Protein AF-A0A7K3ZXE5-F1 (afdb_monomer_lite)

Secondary structure (DSSP, 8-state):
-PPPEEEEEEETTEEEEEEESSHHHHHHHHHHHHHHHHHHHHHHHH-THHHH--S------TT--HHHHHHHHHHGGGT--GGGGHHHHHH-

Foldseek 3Di:
DQDWDWDWDDDPPQTDIDTHSDPVVVVVLVVLLVVLVVLVVVVCVVPVVLQVFQFQDDDPDPPRDPLSVCLNVVCHVVGGGSNVCNNVSSVD

Sequence (92 aa):
MSEILRDHYQLKETVVTILARKAEEIDAAKRAIKKQRAYLEDFIRRDPFFQITLEPYDLNDVRAPLIVRQMIESSAPFGVGPMAAVAGAIAG

Radius of gyration: 14.97 Å; chains: 1; bounding box: 30×31×39 Å

Structure (mmCIF, N/CA/C/O backbone):
data_AF-A0A7K3ZXE5-F1
#
_entry.id   AF-A0A7K3ZXE5-F1
#
loop_
_atom_site.group_PDB
_atom_site.id
_atom_site.type_symbol
_atom_site.label_atom_id
_atom_site.label_alt_id
_atom_site.label_comp_id
_atom_site.label_asym_id
_atom_site.label_entity_id
_atom_site.label_seq_id
_atom_site.pdbx_PDB_ins_code
_atom_site.Cartn_x
_atom_site.Cartn_y
_atom_site.Cartn_z
_atom_site.occupancy
_atom_site.B_iso_or_equiv
_atom_site.auth_seq_id
_atom_site.auth_comp_id
_atom_site.auth_asym_id
_atom_site.auth_atom_id
_atom_site.pdbx_PDB_model_num
ATOM 1 N N . MET A 1 1 ? -18.749 18.932 21.014 1.00 53.31 1 MET A N 1
ATOM 2 C CA . MET A 1 1 ? -17.916 18.434 19.896 1.00 53.31 1 MET A CA 1
ATOM 3 C C . MET A 1 1 ? -17.624 16.974 20.189 1.00 53.31 1 MET A C 1
ATOM 5 O O . MET A 1 1 ? -17.232 16.698 21.312 1.00 53.31 1 MET A O 1
ATOM 9 N N . SER A 1 2 ? -17.902 16.044 19.271 1.00 69.06 2 SER A N 1
ATOM 10 C CA . SER A 1 2 ? -17.530 14.636 19.472 1.00 69.06 2 SER A CA 1
ATOM 11 C C . SER A 1 2 ? -16.008 14.529 19.556 1.00 69.06 2 SER A C 1
ATOM 13 O O . SER A 1 2 ? -15.328 15.091 18.695 1.00 69.06 2 SER A O 1
ATOM 15 N N . GLU A 1 3 ? -15.495 13.847 20.574 1.00 87.94 3 GLU A N 1
ATOM 16 C CA . GLU A 1 3 ? -14.063 13.601 20.739 1.00 87.94 3 GLU A CA 1
ATOM 17 C C . GLU A 1 3 ? -13.525 12.836 19.519 1.00 87.94 3 GLU A C 1
ATOM 19 O O . GLU A 1 3 ? -14.122 11.852 19.080 1.00 87.94 3 GLU A O 1
ATOM 24 N N . ILE A 1 4 ? -12.447 13.341 18.913 1.00 94.75 4 ILE A N 1
ATOM 25 C CA . ILE A 1 4 ? -11.760 12.654 17.817 1.00 94.75 4 ILE A CA 1
ATOM 26 C C . ILE A 1 4 ? -10.721 11.738 18.449 1.00 94.75 4 ILE A C 1
ATOM 28 O O . ILE A 1 4 ? -9.813 12.201 19.137 1.00 94.75 4 ILE A O 1
ATOM 32 N N . LEU A 1 5 ? -10.847 10.445 18.182 1.00 96.62 5 LEU A N 1
ATOM 33 C CA . LEU A 1 5 ? -9.861 9.446 18.552 1.00 96.62 5 LEU A CA 1
ATOM 34 C C . LEU A 1 5 ? -8.672 9.544 17.598 1.00 96.62 5 LEU A C 1
ATOM 36 O O . LEU A 1 5 ? -8.849 9.664 16.383 1.00 96.62 5 LEU A O 1
ATOM 40 N N . ARG A 1 6 ? -7.463 9.462 18.152 1.00 97.38 6 ARG A N 1
ATOM 41 C CA . ARG A 1 6 ? -6.203 9.446 17.407 1.00 97.38 6 ARG A CA 1
ATOM 42 C C . ARG A 1 6 ? -5.424 8.190 17.755 1.00 97.38 6 ARG A C 1
ATOM 44 O O . ARG A 1 6 ? -5.157 7.944 18.925 1.00 97.38 6 ARG A O 1
ATOM 51 N N . ASP A 1 7 ? -4.993 7.460 16.737 1.00 97.94 7 ASP A N 1
ATOM 52 C CA . ASP A 1 7 ? -4.163 6.269 16.891 1.00 97.94 7 ASP A CA 1
ATOM 53 C C . ASP A 1 7 ? -2.941 6.349 15.969 1.00 97.94 7 ASP A C 1
ATOM 55 O O . ASP A 1 7 ? -3.058 6.688 14.791 1.00 97.94 7 ASP A O 1
ATOM 59 N N . HIS A 1 8 ? -1.759 6.076 16.520 1.00 98.00 8 HIS A N 1
ATOM 60 C CA . HIS A 1 8 ? -0.536 5.915 15.742 1.00 98.00 8 HIS A CA 1
ATOM 61 C C . HIS A 1 8 ? -0.310 4.423 15.501 1.00 98.00 8 HIS A C 1
ATOM 63 O O . HIS A 1 8 ? -0.039 3.673 16.441 1.00 98.00 8 HIS A O 1
ATOM 69 N N . TYR A 1 9 ? -0.390 4.003 14.241 1.00 98.06 9 TYR A N 1
ATOM 70 C CA . TYR A 1 9 ? -0.299 2.602 13.852 1.00 98.06 9 TYR A CA 1
ATOM 71 C C . TYR A 1 9 ? 0.896 2.366 12.933 1.00 98.06 9 TYR A C 1
ATOM 73 O O . TYR A 1 9 ? 1.103 3.087 11.957 1.00 98.06 9 TYR A O 1
ATOM 81 N N . GLN A 1 10 ? 1.660 1.317 13.232 1.00 98.31 10 GLN A N 1
ATOM 82 C CA . GLN A 1 10 ? 2.791 0.883 12.425 1.00 98.31 10 GLN A CA 1
ATOM 83 C C . GLN A 1 10 ? 2.667 -0.601 12.076 1.00 98.31 10 GLN A C 1
ATOM 85 O O . GLN A 1 10 ? 2.439 -1.448 12.941 1.00 98.31 10 GLN A O 1
ATOM 90 N N . LEU A 1 11 ? 2.883 -0.911 10.800 1.00 98.00 11 LEU A N 1
ATOM 91 C CA . LEU A 1 11 ? 3.016 -2.261 10.272 1.00 98.00 11 LEU A CA 1
ATOM 92 C C . LEU A 1 11 ? 4.211 -2.307 9.314 1.00 98.00 11 LEU A C 1
ATOM 94 O O . LEU A 1 11 ? 4.110 -1.868 8.168 1.00 98.00 11 LEU A O 1
ATOM 98 N N . LYS A 1 12 ? 5.337 -2.862 9.782 1.00 96.50 12 LYS A N 1
ATOM 99 C CA . LYS A 1 12 ? 6.632 -2.814 9.078 1.00 96.50 12 LYS A CA 1
ATOM 100 C C . LYS A 1 12 ? 6.989 -1.355 8.716 1.00 96.50 12 LYS A C 1
ATOM 102 O O . LYS A 1 12 ? 7.073 -0.526 9.622 1.00 96.50 12 LYS A O 1
ATOM 107 N N . GLU A 1 13 ? 7.163 -1.037 7.431 1.00 96.50 13 GLU A N 1
ATOM 108 C CA . GLU A 1 13 ? 7.470 0.307 6.913 1.00 96.50 13 GLU A CA 1
ATOM 109 C C . GLU A 1 13 ? 6.221 1.188 6.725 1.00 96.50 13 GLU A C 1
ATOM 111 O O . GLU A 1 13 ? 6.340 2.376 6.441 1.00 96.50 13 GLU A O 1
ATOM 116 N N . THR A 1 14 ? 5.012 0.637 6.874 1.00 97.31 14 THR A N 1
ATOM 117 C CA . THR A 1 14 ? 3.777 1.427 6.809 1.00 97.31 14 THR A CA 1
ATOM 118 C C . THR A 1 14 ? 3.521 2.067 8.168 1.00 97.31 14 THR A C 1
ATOM 120 O O . THR A 1 14 ? 3.170 1.371 9.120 1.00 97.31 14 THR A O 1
ATOM 123 N N . VAL A 1 15 ? 3.680 3.387 8.253 1.00 98.00 15 VAL A N 1
ATOM 124 C CA . VAL A 1 15 ? 3.443 4.183 9.466 1.00 98.00 15 VAL A CA 1
ATOM 125 C C . VAL A 1 15 ? 2.344 5.198 9.175 1.00 98.00 15 VAL A C 1
ATOM 127 O O . VAL A 1 15 ? 2.468 5.988 8.243 1.00 98.00 15 VAL A O 1
ATOM 130 N N . VAL A 1 16 ? 1.260 5.173 9.952 1.00 97.69 16 VAL A N 1
ATOM 131 C CA . VAL A 1 16 ? 0.102 6.055 9.754 1.00 97.69 16 VAL A CA 1
ATOM 132 C C . VAL A 1 16 ? -0.402 6.639 11.072 1.00 97.69 16 VAL A C 1
ATOM 134 O O . VAL A 1 16 ? -0.278 6.036 12.137 1.00 97.69 16 VAL A O 1
ATOM 137 N N . THR A 1 17 ? -1.032 7.810 10.986 1.00 98.06 17 THR A N 1
ATOM 138 C CA . THR A 1 17 ? -1.881 8.352 12.054 1.00 98.06 17 THR A CA 1
ATOM 139 C C . THR A 1 17 ? -3.331 8.277 11.598 1.00 98.06 17 THR A C 1
ATOM 141 O O . THR A 1 17 ? -3.688 8.880 10.590 1.00 98.06 17 THR A O 1
ATOM 144 N N . ILE A 1 18 ? -4.162 7.550 12.340 1.00 98.00 18 ILE A N 1
ATOM 145 C CA . ILE A 1 18 ? -5.586 7.372 12.053 1.00 98.00 18 ILE A CA 1
ATOM 146 C C . ILE A 1 18 ? -6.378 8.299 12.977 1.00 98.00 18 ILE A C 1
ATOM 148 O O . ILE A 1 18 ? -6.175 8.289 14.192 1.00 98.00 18 ILE A O 1
ATOM 152 N N . LEU A 1 19 ? -7.275 9.098 12.396 1.00 97.50 19 LEU A N 1
ATOM 153 C CA . LEU A 1 19 ? -8.218 9.955 13.115 1.00 97.50 19 LEU A CA 1
ATOM 154 C C . LEU A 1 19 ? -9.639 9.469 12.836 1.00 97.50 19 LEU A C 1
ATOM 156 O O . LEU A 1 19 ? -10.018 9.325 11.676 1.00 97.50 19 LEU A O 1
ATOM 160 N N . ALA A 1 20 ? -10.423 9.227 13.881 1.00 96.62 20 ALA A N 1
ATOM 161 C CA . ALA A 1 20 ? -11.771 8.679 13.746 1.00 96.62 20 ALA A CA 1
ATOM 162 C C . ALA A 1 20 ? -12.696 9.155 14.870 1.00 96.62 20 ALA A C 1
ATOM 164 O O . ALA A 1 20 ? -12.236 9.680 15.882 1.00 96.62 20 ALA A O 1
ATOM 165 N N . ARG A 1 21 ? -14.010 8.958 14.719 1.00 96.56 21 ARG A N 1
ATOM 166 C CA . ARG A 1 21 ? -14.979 9.262 15.791 1.00 96.56 21 ARG A CA 1
ATOM 167 C C . ARG A 1 21 ? -15.322 8.031 16.622 1.00 96.56 21 ARG A C 1
ATOM 169 O O . ARG A 1 21 ? -15.808 8.175 17.740 1.00 96.56 21 ARG A O 1
ATOM 176 N N . LYS A 1 22 ? -15.095 6.830 16.082 1.00 96.44 22 LYS A N 1
ATOM 177 C CA . LYS A 1 22 ? -15.382 5.555 16.750 1.00 96.44 22 LYS A CA 1
ATOM 178 C C . LYS A 1 22 ? -14.167 4.636 16.705 1.00 96.44 22 LYS A C 1
ATOM 180 O O . LYS A 1 22 ? -13.463 4.579 15.703 1.00 96.44 22 LYS A O 1
ATOM 185 N N . ALA A 1 23 ? -13.955 3.860 17.767 1.00 96.44 23 ALA A N 1
ATOM 186 C CA . ALA A 1 23 ? -12.853 2.896 17.825 1.00 96.44 23 ALA A CA 1
ATOM 187 C C . ALA A 1 23 ? -12.959 1.821 16.722 1.00 96.44 23 ALA A C 1
ATOM 189 O O . ALA A 1 23 ? -11.958 1.445 16.120 1.00 96.44 23 ALA A O 1
ATOM 190 N N . GLU A 1 24 ? -14.182 1.408 16.377 1.00 97.62 24 GLU A N 1
ATOM 191 C CA . GLU A 1 24 ? -14.450 0.433 15.310 1.00 97.62 24 GLU A CA 1
ATOM 192 C C . GLU A 1 24 ? -13.935 0.888 13.931 1.00 97.62 24 GLU A C 1
ATOM 194 O O . GLU A 1 24 ? -13.514 0.057 13.124 1.00 97.62 24 GLU A O 1
ATOM 199 N N . GLU A 1 25 ? -13.930 2.201 13.667 1.00 97.56 25 GLU A N 1
ATOM 200 C CA . GLU A 1 25 ? -13.400 2.800 12.433 1.00 97.56 25 GLU A CA 1
ATOM 201 C C . GLU A 1 25 ? -11.867 2.698 12.392 1.00 97.56 25 GLU A C 1
ATOM 203 O O . GLU A 1 25 ? -11.300 2.369 11.349 1.00 97.56 25 GLU A O 1
ATOM 208 N N . ILE A 1 26 ? -11.192 2.893 13.534 1.00 97.94 26 ILE A N 1
ATOM 209 C CA . ILE A 1 26 ? -9.738 2.692 13.658 1.00 97.94 26 ILE A CA 1
ATOM 210 C C . ILE A 1 26 ? -9.390 1.228 13.389 1.00 97.94 26 ILE A C 1
ATOM 212 O O . ILE A 1 26 ? -8.476 0.935 12.616 1.00 97.94 26 ILE A O 1
ATOM 216 N N . ASP A 1 27 ? -10.134 0.294 13.978 1.00 98.19 27 ASP A N 1
ATOM 217 C CA . ASP A 1 27 ? -9.887 -1.131 13.773 1.00 98.19 27 ASP A CA 1
ATOM 218 C C . ASP A 1 27 ? -10.157 -1.559 12.325 1.00 98.19 27 ASP A C 1
ATOM 220 O O . ASP A 1 27 ? -9.427 -2.384 11.766 1.00 98.19 27 ASP A O 1
ATOM 224 N N . ALA A 1 28 ? -11.186 -0.987 11.692 1.00 98.31 28 ALA A N 1
ATOM 225 C CA . ALA A 1 28 ? -11.457 -1.197 10.276 1.00 98.31 28 ALA A CA 1
ATOM 226 C C . ALA A 1 28 ? -10.300 -0.690 9.402 1.00 98.31 28 ALA A C 1
ATOM 228 O O . ALA A 1 28 ? -9.845 -1.432 8.529 1.00 98.31 28 ALA A O 1
ATOM 229 N N . ALA A 1 29 ? -9.767 0.503 9.685 1.00 98.19 29 ALA A N 1
ATOM 230 C CA . ALA A 1 29 ? -8.615 1.061 8.984 1.00 98.19 29 ALA A CA 1
ATOM 231 C C . ALA A 1 29 ? -7.363 0.181 9.145 1.00 98.19 29 ALA A C 1
ATOM 233 O O . ALA A 1 29 ? -6.741 -0.192 8.151 1.00 98.19 29 ALA A O 1
ATOM 234 N N . LYS A 1 30 ? -7.033 -0.260 10.369 1.00 98.44 30 LYS A N 1
ATOM 235 C CA . LYS A 1 30 ? -5.897 -1.171 10.628 1.00 98.44 30 LYS A CA 1
ATOM 236 C C . LYS A 1 30 ? -6.017 -2.479 9.837 1.00 98.44 30 LYS A C 1
ATOM 238 O O . LYS A 1 30 ? -5.042 -2.940 9.236 1.00 98.44 30 LYS A O 1
ATOM 243 N N . ARG A 1 31 ? -7.217 -3.075 9.794 1.00 98.50 31 ARG A N 1
ATOM 244 C CA . ARG A 1 31 ? -7.487 -4.288 8.997 1.00 98.50 31 ARG A CA 1
ATOM 245 C C . ARG A 1 31 ? -7.348 -4.033 7.497 1.00 98.50 31 ARG A C 1
ATOM 247 O O . ARG A 1 31 ? -6.761 -4.866 6.806 1.00 98.50 31 ARG A O 1
ATOM 254 N N . ALA A 1 32 ? -7.864 -2.908 7.002 1.00 98.19 32 ALA A N 1
ATOM 255 C CA . ALA A 1 32 ? -7.758 -2.527 5.598 1.00 98.19 32 ALA A CA 1
ATOM 256 C C . ALA A 1 32 ? -6.293 -2.330 5.186 1.00 98.19 32 ALA A C 1
ATOM 258 O O . ALA A 1 32 ? -5.855 -2.971 4.234 1.00 98.19 32 ALA A O 1
ATOM 259 N N . ILE A 1 33 ? -5.509 -1.570 5.959 1.00 98.38 33 ILE A N 1
ATOM 260 C CA . ILE A 1 33 ? -4.073 -1.349 5.722 1.00 98.38 33 ILE A CA 1
ATOM 261 C C . ILE A 1 33 ? -3.325 -2.681 5.638 1.00 98.38 33 ILE A C 1
ATOM 263 O O . ILE A 1 33 ? -2.603 -2.932 4.673 1.00 98.38 33 ILE A O 1
ATOM 267 N N . LYS A 1 34 ? -3.535 -3.577 6.613 1.00 98.44 34 LYS A N 1
ATOM 268 C CA . LYS A 1 34 ? -2.905 -4.904 6.615 1.00 98.44 34 LYS A CA 1
ATOM 269 C C . LYS A 1 34 ? -3.259 -5.707 5.358 1.00 98.44 34 LYS A C 1
ATOM 271 O O . LYS A 1 34 ? -2.385 -6.344 4.775 1.00 98.44 34 LYS A O 1
ATOM 276 N N . LYS A 1 35 ? -4.528 -5.677 4.943 1.00 98.38 35 LYS A N 1
ATOM 277 C CA . LYS A 1 35 ? -5.028 -6.397 3.765 1.00 98.38 35 LYS A CA 1
ATOM 278 C C . LYS A 1 35 ? -4.450 -5.836 2.463 1.00 98.38 35 LYS A C 1
ATOM 280 O O . LYS A 1 35 ? -3.953 -6.609 1.651 1.00 98.38 35 LYS A O 1
ATOM 285 N N . GLN A 1 36 ? -4.474 -4.516 2.283 1.00 98.06 36 GLN A N 1
ATOM 286 C CA . GLN A 1 36 ? -3.933 -3.869 1.086 1.00 98.06 36 GLN A CA 1
ATOM 287 C C . GLN A 1 36 ? -2.425 -4.080 0.966 1.00 98.06 36 GLN A C 1
ATOM 289 O O . GLN A 1 36 ? -1.931 -4.425 -0.106 1.00 98.06 36 GLN A O 1
ATOM 294 N N . ARG A 1 37 ? -1.701 -3.979 2.086 1.00 97.88 37 ARG A N 1
ATOM 295 C CA . ARG A 1 37 ? -0.274 -4.291 2.122 1.00 97.88 37 ARG A CA 1
ATOM 296 C C . ARG A 1 37 ? 0.008 -5.735 1.704 1.00 97.88 37 ARG A C 1
ATOM 298 O O . ARG A 1 37 ? 0.914 -5.952 0.911 1.00 97.88 37 ARG A O 1
ATOM 305 N N . ALA A 1 38 ? -0.760 -6.708 2.199 1.00 98.25 38 ALA A N 1
ATOM 306 C CA . ALA A 1 38 ? -0.592 -8.107 1.801 1.00 98.25 38 ALA A CA 1
ATOM 307 C C . ALA A 1 38 ? -0.811 -8.301 0.291 1.00 98.25 38 ALA A C 1
ATOM 309 O O . ALA A 1 38 ? -0.001 -8.947 -0.363 1.00 98.25 38 ALA A O 1
ATOM 310 N N . TYR A 1 39 ? -1.842 -7.674 -0.285 1.00 98.12 39 TYR A N 1
ATOM 311 C CA . TYR A 1 39 ? -2.079 -7.717 -1.731 1.00 98.12 39 TYR A CA 1
ATOM 312 C C . TYR A 1 39 ? -0.933 -7.126 -2.549 1.00 98.12 39 TYR A C 1
ATOM 314 O O . TYR A 1 39 ? -0.563 -7.696 -3.576 1.00 98.12 39 TYR A O 1
ATOM 322 N N . LEU A 1 40 ? -0.367 -6.011 -2.091 1.00 97.94 40 LEU A N 1
ATOM 323 C CA . LEU A 1 40 ? 0.782 -5.388 -2.733 1.00 97.94 40 LEU A CA 1
ATOM 324 C C . LEU A 1 40 ? 2.039 -6.265 -2.618 1.00 97.94 40 LEU A C 1
ATOM 326 O O . LEU A 1 40 ? 2.687 -6.521 -3.628 1.00 97.94 40 LEU A O 1
ATOM 330 N N . GLU A 1 41 ? 2.352 -6.781 -1.424 1.00 98.06 41 GLU A N 1
ATOM 331 C CA . GLU A 1 41 ? 3.487 -7.695 -1.206 1.00 98.06 41 GLU A CA 1
ATOM 332 C C . GLU A 1 41 ? 3.358 -8.968 -2.065 1.00 98.06 41 GLU A C 1
ATOM 334 O O . GLU A 1 41 ? 4.336 -9.422 -2.659 1.00 98.06 41 GLU A O 1
ATOM 339 N N . ASP A 1 42 ? 2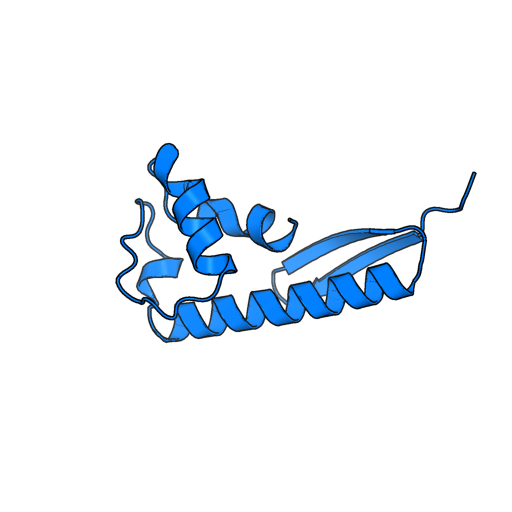.152 -9.528 -2.183 1.00 97.88 42 ASP A N 1
ATOM 340 C CA . ASP A 1 42 ? 1.881 -10.709 -3.006 1.00 97.88 42 ASP A CA 1
ATOM 341 C C . ASP A 1 42 ? 1.959 -10.420 -4.510 1.00 97.88 42 ASP A C 1
ATOM 343 O O . ASP A 1 42 ? 2.313 -11.306 -5.291 1.00 97.88 42 ASP A O 1
ATOM 347 N N . PHE A 1 43 ? 1.617 -9.205 -4.945 1.00 97.81 43 PHE A N 1
ATOM 348 C CA . PHE A 1 43 ? 1.824 -8.780 -6.328 1.00 97.81 43 PHE A CA 1
ATOM 349 C C . PHE A 1 43 ? 3.313 -8.605 -6.632 1.00 97.81 43 PHE A C 1
ATOM 351 O O . PHE A 1 43 ? 3.808 -9.237 -7.558 1.00 97.81 43 PHE A O 1
ATOM 358 N N . ILE A 1 44 ? 4.041 -7.861 -5.794 1.00 97.31 44 ILE A N 1
ATOM 359 C CA . ILE A 1 44 ? 5.489 -7.637 -5.934 1.00 97.31 44 ILE A CA 1
ATOM 360 C C . ILE A 1 44 ? 6.263 -8.960 -5.925 1.00 97.31 44 ILE A C 1
ATOM 362 O O . ILE A 1 44 ? 7.228 -9.122 -6.661 1.00 97.31 44 ILE A O 1
ATOM 366 N N . ARG A 1 45 ? 5.838 -9.955 -5.136 1.00 97.25 45 ARG A N 1
ATOM 367 C CA . ARG A 1 45 ? 6.485 -11.277 -5.149 1.00 97.25 45 ARG A CA 1
ATOM 368 C C . ARG A 1 45 ? 6.368 -11.979 -6.507 1.00 97.25 45 ARG A C 1
ATOM 370 O O . ARG A 1 45 ? 7.257 -12.744 -6.867 1.00 97.25 45 ARG A O 1
ATOM 377 N N . ARG A 1 46 ? 5.264 -11.763 -7.226 1.00 95.50 46 ARG A N 1
ATOM 378 C CA . ARG A 1 46 ? 5.016 -12.344 -8.556 1.00 95.50 46 ARG A CA 1
ATOM 379 C C . ARG A 1 46 ? 5.670 -11.526 -9.662 1.00 95.50 46 ARG A C 1
ATOM 381 O O . ARG A 1 46 ? 6.129 -12.115 -10.632 1.00 95.50 46 ARG A O 1
ATOM 388 N N . ASP A 1 47 ? 5.724 -10.209 -9.492 1.00 96.38 47 ASP A N 1
ATOM 389 C CA . ASP A 1 47 ? 6.441 -9.297 -10.375 1.00 96.38 47 ASP A CA 1
ATOM 390 C C . ASP A 1 47 ? 7.296 -8.288 -9.580 1.00 96.38 47 ASP A C 1
ATOM 392 O O . ASP A 1 47 ? 6.828 -7.198 -9.228 1.00 96.38 47 ASP A O 1
ATOM 396 N N . PRO A 1 48 ? 8.567 -8.631 -9.305 1.00 97.00 48 PRO A N 1
ATOM 397 C CA . PRO A 1 48 ? 9.477 -7.752 -8.576 1.00 97.00 48 PRO A CA 1
ATOM 398 C C . PRO A 1 48 ? 9.825 -6.455 -9.316 1.00 97.00 48 PRO A C 1
ATOM 400 O O . PRO A 1 48 ? 10.220 -5.482 -8.671 1.00 97.00 48 PRO A O 1
ATOM 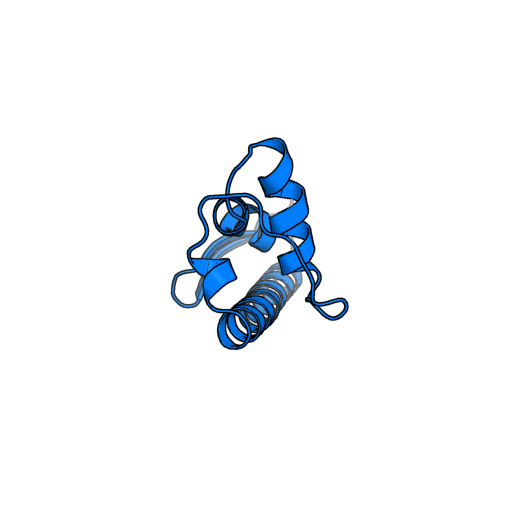403 N N . PHE A 1 49 ? 9.675 -6.408 -10.648 1.00 97.06 49 PHE A N 1
ATOM 404 C CA . PHE A 1 49 ? 9.988 -5.210 -11.432 1.00 97.06 49 PHE A CA 1
ATOM 405 C C . PHE A 1 49 ? 9.074 -4.038 -11.052 1.00 97.06 49 PHE A C 1
ATOM 407 O O . PHE A 1 49 ? 9.528 -2.894 -10.989 1.00 97.06 49 PHE A O 1
ATOM 414 N N . PHE A 1 50 ? 7.823 -4.330 -10.679 1.00 97.81 50 PHE A N 1
ATOM 415 C CA . PHE A 1 50 ? 6.854 -3.343 -10.197 1.00 97.81 50 PHE A CA 1
ATOM 416 C C . PHE A 1 50 ? 7.391 -2.466 -9.054 1.00 97.81 50 PHE A C 1
ATOM 418 O O . PHE A 1 50 ? 7.079 -1.279 -8.981 1.00 97.81 50 PHE A O 1
ATOM 425 N N . GLN A 1 51 ? 8.202 -3.035 -8.155 1.00 97.75 51 GLN A N 1
ATOM 426 C CA . GLN A 1 51 ? 8.730 -2.316 -6.995 1.00 97.75 51 GLN A CA 1
ATOM 427 C C . GLN A 1 51 ? 9.862 -1.343 -7.359 1.00 97.75 51 GLN A C 1
ATOM 429 O O . GLN A 1 51 ? 10.074 -0.362 -6.649 1.00 97.75 51 GLN A O 1
ATOM 434 N N . ILE A 1 52 ? 10.616 -1.629 -8.419 1.00 97.88 52 ILE A N 1
ATOM 435 C CA . ILE A 1 52 ? 11.867 -0.921 -8.722 1.00 97.88 52 ILE A CA 1
ATOM 436 C C . ILE A 1 52 ? 11.771 -0.005 -9.940 1.00 97.88 52 ILE A C 1
ATOM 438 O O . ILE A 1 52 ? 12.651 0.833 -10.123 1.00 97.88 52 ILE A O 1
ATOM 442 N N . THR A 1 53 ? 10.737 -0.155 -10.773 1.00 97.88 53 THR A N 1
ATOM 443 C CA . THR A 1 53 ? 10.557 0.719 -11.933 1.00 97.88 53 THR A CA 1
ATOM 444 C C . THR A 1 53 ? 10.373 2.171 -11.497 1.00 97.88 53 THR A C 1
ATOM 446 O O . THR A 1 53 ? 9.611 2.480 -10.578 1.00 97.88 53 THR A O 1
ATOM 449 N N . LEU A 1 54 ? 11.085 3.067 -12.176 1.00 98.25 54 LEU A N 1
ATOM 450 C CA . LEU A 1 54 ? 10.960 4.514 -12.014 1.00 98.25 54 LEU A CA 1
ATOM 451 C C . LEU A 1 54 ? 10.092 5.138 -13.111 1.00 98.25 54 LEU A C 1
ATOM 453 O O . LEU A 1 54 ? 9.785 6.323 -13.037 1.00 98.25 54 LEU A O 1
ATOM 457 N N . GLU A 1 55 ? 9.662 4.331 -14.078 1.00 97.94 55 GLU A N 1
ATOM 458 C CA . GLU A 1 55 ? 8.837 4.712 -15.223 1.00 97.94 55 GLU A CA 1
ATOM 459 C C . GLU A 1 55 ? 7.427 4.115 -15.087 1.00 97.94 55 GLU A C 1
ATOM 461 O O . GLU A 1 55 ? 7.251 3.141 -14.336 1.00 97.94 55 GLU A O 1
ATOM 466 N N . PRO A 1 56 ? 6.418 4.666 -15.795 1.00 98.00 56 PRO A N 1
ATOM 467 C CA . PRO A 1 56 ? 5.076 4.097 -15.827 1.00 98.00 56 PRO A CA 1
ATOM 468 C C . PRO A 1 56 ? 5.110 2.596 -16.114 1.00 98.00 56 PRO A C 1
ATOM 470 O O . PRO A 1 56 ? 5.899 2.115 -16.924 1.00 98.00 56 PRO A O 1
ATOM 473 N N . TYR A 1 57 ? 4.267 1.851 -15.408 1.00 97.75 57 TYR A N 1
ATOM 474 C CA . TYR A 1 57 ? 4.285 0.396 -15.446 1.00 97.75 57 TYR A CA 1
ATOM 475 C C . TYR A 1 57 ? 3.112 -0.132 -16.272 1.00 97.75 57 TYR A C 1
ATOM 477 O O . TYR A 1 57 ? 1.951 0.131 -15.950 1.00 97.75 57 TYR A O 1
ATOM 485 N N . ASP A 1 58 ? 3.418 -0.927 -17.295 1.00 94.50 58 ASP A N 1
ATOM 486 C CA . ASP A 1 58 ? 2.416 -1.567 -18.143 1.00 94.50 58 ASP A CA 1
ATOM 487 C C . ASP A 1 58 ? 1.872 -2.841 -17.492 1.00 94.50 58 ASP A C 1
ATOM 489 O O . ASP A 1 58 ? 2.544 -3.871 -17.381 1.00 94.50 58 ASP A O 1
ATOM 493 N N . LEU A 1 59 ? 0.610 -2.781 -17.064 1.00 93.75 59 LEU A N 1
ATOM 494 C CA . LEU A 1 59 ? -0.039 -3.897 -16.395 1.00 93.75 59 LEU A CA 1
ATOM 495 C C . LEU A 1 59 ? -0.541 -4.955 -17.378 1.00 93.75 59 LEU A C 1
ATOM 497 O O . LEU A 1 59 ? -1.593 -4.798 -17.993 1.00 93.75 59 LEU A O 1
ATOM 501 N N . ASN A 1 60 ? 0.140 -6.097 -17.409 1.00 87.69 60 ASN A N 1
ATOM 502 C CA . ASN A 1 60 ? -0.308 -7.267 -18.172 1.00 87.69 60 ASN A CA 1
ATOM 503 C C . ASN A 1 60 ? -1.191 -8.236 -17.352 1.00 87.69 60 ASN A C 1
ATOM 505 O O . ASN A 1 60 ? -1.886 -9.079 -17.923 1.00 87.69 60 ASN A O 1
ATOM 509 N N . ASP A 1 61 ? -1.196 -8.141 -16.014 1.00 88.25 61 ASP A N 1
ATOM 510 C CA . ASP A 1 61 ? -1.985 -9.028 -15.141 1.00 88.25 61 ASP A CA 1
ATOM 511 C C . ASP A 1 61 ? -3.405 -8.488 -14.895 1.00 88.25 61 ASP A C 1
ATOM 513 O O . ASP A 1 61 ? -3.651 -7.669 -14.006 1.00 88.25 61 ASP A O 1
ATOM 517 N N . VAL A 1 62 ? -4.383 -9.041 -15.619 1.00 83.94 62 VAL A N 1
ATOM 518 C CA . VAL A 1 62 ? -5.818 -8.738 -15.449 1.00 83.94 62 VAL A CA 1
ATOM 519 C C . VAL A 1 62 ? -6.385 -9.108 -14.074 1.00 83.94 62 VAL A C 1
ATOM 521 O O . VAL A 1 62 ? -7.510 -8.723 -13.757 1.00 83.94 62 VAL A O 1
ATOM 524 N N . ARG A 1 63 ? -5.646 -9.846 -13.238 1.00 90.81 63 ARG A N 1
ATOM 525 C CA . ARG A 1 63 ? -6.031 -10.204 -11.861 1.00 90.81 63 ARG A CA 1
ATOM 526 C C . ARG A 1 63 ? -5.301 -9.372 -10.810 1.00 90.81 63 ARG A C 1
ATOM 528 O O . ARG A 1 63 ? -5.426 -9.661 -9.620 1.00 90.81 63 ARG A O 1
ATOM 535 N N . ALA A 1 64 ? -4.557 -8.343 -11.217 1.00 95.25 64 ALA A N 1
ATOM 536 C CA . ALA A 1 64 ? -3.880 -7.474 -10.268 1.00 95.25 64 ALA A CA 1
ATOM 537 C C . ALA A 1 64 ? -4.882 -6.833 -9.294 1.00 95.25 64 ALA A C 1
ATOM 539 O O . ALA A 1 64 ? -5.964 -6.408 -9.729 1.00 95.25 64 ALA A O 1
ATOM 540 N N . PRO A 1 65 ? -4.538 -6.771 -7.995 1.00 96.94 65 PRO A N 1
ATOM 541 C CA . PRO A 1 65 ? -5.410 -6.211 -6.975 1.00 96.94 65 PRO A CA 1
ATOM 542 C C . PRO A 1 65 ? -5.647 -4.718 -7.223 1.00 96.94 65 PRO A C 1
ATOM 544 O O . PRO A 1 65 ? -4.835 -4.042 -7.853 1.00 96.94 65 PRO A O 1
ATOM 547 N N . LEU A 1 66 ? -6.751 -4.192 -6.688 1.00 96.50 66 LEU A N 1
ATOM 548 C CA . LEU A 1 66 ? -7.167 -2.809 -6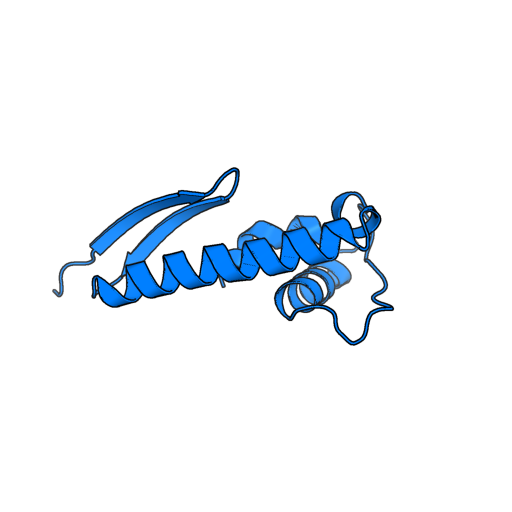.934 1.00 96.50 66 LEU A CA 1
ATOM 549 C C . LEU A 1 66 ? -6.083 -1.781 -6.567 1.00 96.50 66 LEU A C 1
ATOM 551 O O . LEU A 1 66 ? -5.830 -0.888 -7.366 1.00 96.50 66 LEU A O 1
ATOM 555 N N . ILE A 1 67 ? -5.392 -1.952 -5.433 1.00 97.69 67 ILE A N 1
ATOM 556 C CA . ILE A 1 67 ? -4.306 -1.052 -5.011 1.00 97.69 67 ILE A CA 1
ATOM 557 C C . ILE A 1 67 ? -3.193 -0.930 -6.063 1.00 97.69 67 ILE A C 1
ATOM 559 O O . ILE A 1 67 ? -2.701 0.164 -6.310 1.00 97.69 67 ILE A O 1
ATOM 563 N N . VAL A 1 68 ? -2.837 -2.027 -6.738 1.00 98.06 68 VAL A N 1
ATOM 564 C CA . VAL A 1 68 ? -1.813 -2.020 -7.796 1.00 98.06 68 VAL A CA 1
ATOM 565 C C . VAL A 1 68 ? -2.285 -1.198 -8.990 1.00 98.06 68 VAL A C 1
ATOM 567 O O . VAL A 1 68 ? -1.538 -0.362 -9.487 1.00 98.06 68 VAL A O 1
ATOM 570 N N . ARG A 1 69 ? -3.541 -1.380 -9.411 1.00 97.31 69 ARG A N 1
ATOM 571 C CA . ARG A 1 69 ? -4.129 -0.606 -10.516 1.00 97.31 69 ARG A CA 1
ATOM 572 C C . ARG A 1 69 ? -4.189 0.879 -10.183 1.00 97.31 69 ARG A C 1
ATOM 574 O O . ARG A 1 69 ? -3.734 1.690 -10.975 1.00 97.31 69 ARG A O 1
ATOM 581 N N . GLN A 1 70 ? -4.653 1.217 -8.980 1.00 97.38 70 GLN A N 1
ATOM 582 C CA . GLN A 1 70 ? -4.717 2.599 -8.506 1.00 97.38 70 GLN A CA 1
ATOM 583 C C . GLN A 1 70 ? -3.337 3.260 -8.484 1.00 97.38 70 GLN A C 1
ATOM 585 O O . GLN A 1 70 ? -3.209 4.409 -8.900 1.00 97.38 70 GLN A O 1
ATOM 590 N N . MET A 1 71 ? -2.300 2.547 -8.030 1.00 98.19 71 MET A N 1
ATOM 591 C CA . MET A 1 71 ? -0.928 3.058 -8.039 1.00 98.19 71 MET A CA 1
ATOM 592 C C . MET A 1 71 ? -0.445 3.359 -9.463 1.00 98.19 71 MET A C 1
ATOM 594 O O . MET A 1 71 ? 0.117 4.427 -9.686 1.00 98.19 71 MET A O 1
ATOM 598 N N . ILE A 1 72 ? -0.709 2.463 -10.419 1.00 97.81 72 ILE A N 1
ATOM 599 C CA . ILE A 1 72 ? -0.331 2.633 -11.832 1.00 97.81 72 ILE A CA 1
ATOM 600 C C . ILE A 1 72 ? -1.073 3.815 -12.459 1.00 97.81 72 ILE A C 1
ATOM 602 O O . ILE A 1 72 ? -0.454 4.700 -13.042 1.00 97.81 72 ILE A O 1
ATOM 606 N N . GLU A 1 73 ? -2.397 3.853 -12.308 1.00 96.94 73 GLU A N 1
ATOM 607 C CA . GLU A 1 73 ? -3.249 4.905 -12.868 1.00 96.94 73 GLU A CA 1
ATOM 608 C C . GLU A 1 73 ? -2.898 6.286 -12.299 1.00 96.94 73 GLU A C 1
ATOM 610 O O . GLU A 1 73 ? -2.917 7.279 -13.023 1.00 96.94 73 GLU A O 1
ATOM 615 N N . SER A 1 74 ? -2.532 6.352 -11.015 1.00 97.31 74 SER A N 1
ATOM 616 C CA . SER A 1 74 ? -2.180 7.609 -10.349 1.00 97.31 74 SER A CA 1
ATOM 617 C C . SER A 1 74 ? -0.773 8.094 -10.698 1.00 97.31 74 SER A C 1
ATOM 619 O O . SER A 1 74 ? -0.540 9.301 -10.722 1.00 97.31 74 SER A O 1
ATOM 621 N N . SER A 1 75 ? 0.177 7.185 -10.945 1.00 97.94 75 SER A N 1
ATOM 622 C CA . SER A 1 75 ? 1.570 7.546 -11.233 1.00 97.94 75 SER A CA 1
ATOM 623 C C . SER A 1 75 ? 1.816 7.846 -12.717 1.00 97.94 75 SER A C 1
ATOM 625 O O . SER A 1 75 ? 2.647 8.697 -13.042 1.00 97.94 75 SER A O 1
ATOM 627 N N . ALA A 1 76 ? 1.068 7.200 -13.619 1.00 97.44 76 ALA A N 1
ATOM 628 C CA . ALA A 1 76 ? 1.274 7.289 -15.064 1.00 97.44 76 ALA A CA 1
ATOM 629 C C . ALA A 1 76 ? 1.223 8.721 -15.642 1.00 97.44 76 ALA A C 1
ATOM 631 O O . ALA A 1 76 ? 2.122 9.055 -16.417 1.00 97.44 76 ALA A O 1
ATOM 632 N N . PRO A 1 77 ? 0.278 9.611 -15.260 1.00 98.19 77 PRO A N 1
ATOM 633 C CA . PRO A 1 77 ? 0.227 10.980 -15.788 1.00 98.19 77 PRO A CA 1
ATOM 634 C C . PRO A 1 77 ? 1.474 11.819 -15.483 1.00 98.19 77 PRO A C 1
ATOM 636 O O . PRO A 1 77 ? 1.731 12.808 -16.165 1.00 98.19 77 PRO A O 1
ATOM 639 N N . PHE A 1 78 ? 2.243 11.433 -14.461 1.00 97.69 78 PHE A N 1
ATOM 640 C CA . PHE A 1 78 ? 3.463 12.121 -14.043 1.00 97.69 78 PHE A CA 1
ATOM 641 C C . PHE A 1 78 ? 4.733 11.482 -14.613 1.00 97.69 78 PHE A C 1
ATOM 643 O O . PHE A 1 78 ? 5.826 11.972 -14.342 1.00 97.69 78 PHE A O 1
ATOM 650 N N . GLY A 1 79 ? 4.610 10.398 -15.386 1.00 97.75 79 GLY A N 1
ATOM 651 C CA . GLY A 1 79 ? 5.760 9.705 -15.965 1.00 97.75 79 GLY A CA 1
ATOM 652 C C . GLY A 1 79 ? 6.638 9.000 -14.929 1.00 97.75 79 GLY A C 1
ATOM 653 O O . GLY A 1 79 ? 7.828 8.834 -15.173 1.00 97.75 79 GLY A O 1
ATOM 654 N N . VAL A 1 80 ? 6.076 8.607 -13.778 1.00 98.44 80 VAL A N 1
ATOM 655 C CA . VAL A 1 80 ? 6.819 7.955 -12.687 1.00 98.44 80 VAL A CA 1
ATOM 656 C C . VAL A 1 80 ? 6.290 6.555 -12.385 1.00 98.44 80 VAL A C 1
ATOM 658 O O . VAL A 1 80 ? 5.134 6.220 -12.663 1.00 98.44 80 VAL A O 1
ATOM 661 N N . GLY A 1 81 ? 7.145 5.739 -11.772 1.00 98.38 81 GLY A N 1
ATOM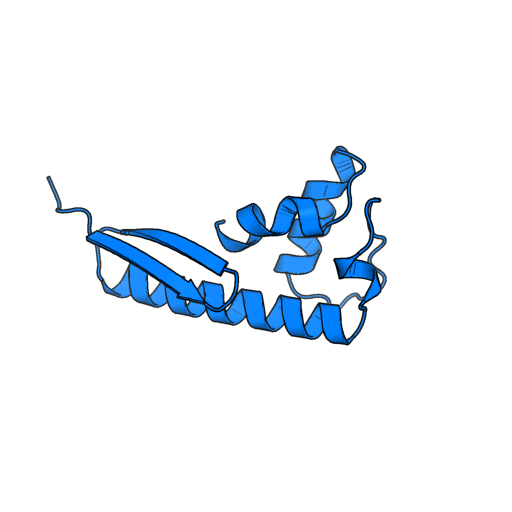 662 C CA . GLY A 1 81 ? 6.804 4.379 -11.371 1.00 98.38 81 GLY A CA 1
ATOM 663 C C . GLY A 1 81 ? 5.737 4.290 -10.268 1.00 98.38 81 GLY A C 1
ATOM 664 O O . GLY A 1 81 ? 5.593 5.217 -9.461 1.00 98.38 81 GLY A O 1
ATOM 665 N N . PRO A 1 82 ? 5.006 3.161 -10.169 1.00 98.38 82 PRO A N 1
ATOM 666 C CA . PRO A 1 82 ? 3.849 3.021 -9.276 1.00 98.38 82 PRO A CA 1
ATOM 667 C C . PRO A 1 82 ? 4.171 3.203 -7.792 1.00 98.38 82 PRO A C 1
ATOM 669 O O . PRO A 1 82 ? 3.335 3.683 -7.025 1.00 98.38 82 PRO A O 1
ATOM 672 N N . MET A 1 83 ? 5.388 2.853 -7.362 1.00 97.81 83 MET A N 1
ATOM 673 C CA . MET A 1 83 ? 5.798 3.000 -5.963 1.00 97.81 83 MET A CA 1
ATOM 674 C C . MET A 1 83 ? 5.786 4.457 -5.482 1.00 97.81 83 MET A C 1
ATOM 676 O O . MET A 1 83 ? 5.628 4.682 -4.283 1.00 97.81 83 MET A O 1
ATOM 680 N N . ALA A 1 84 ? 5.847 5.444 -6.384 1.00 98.06 84 ALA A N 1
ATOM 681 C CA . ALA A 1 84 ? 5.681 6.856 -6.034 1.00 98.06 84 ALA A CA 1
ATOM 682 C C . ALA A 1 84 ? 4.288 7.170 -5.446 1.00 98.06 84 ALA A C 1
ATOM 684 O O . ALA A 1 84 ? 4.146 8.110 -4.666 1.00 98.06 84 ALA A O 1
ATOM 685 N N . ALA A 1 85 ? 3.268 6.366 -5.767 1.00 97.94 85 ALA A N 1
ATOM 686 C CA . ALA A 1 85 ? 1.893 6.544 -5.299 1.00 97.94 85 ALA A CA 1
ATOM 687 C C . ALA A 1 85 ? 1.541 5.707 -4.049 1.00 97.94 85 ALA A C 1
ATOM 689 O O . ALA A 1 85 ? 0.431 5.824 -3.529 1.00 97.94 85 ALA A O 1
ATOM 690 N N . VAL A 1 86 ? 2.457 4.870 -3.535 1.00 97.81 86 VAL A N 1
ATOM 691 C CA . VAL A 1 86 ? 2.136 3.826 -2.538 1.00 97.81 86 VAL A CA 1
ATOM 692 C C . VAL A 1 86 ? 1.538 4.367 -1.235 1.00 97.81 86 VAL A C 1
ATOM 694 O O . VAL A 1 86 ? 0.568 3.812 -0.723 1.00 97.81 86 VAL A O 1
ATOM 697 N N . ALA A 1 87 ? 2.086 5.460 -0.695 1.00 97.25 87 ALA A N 1
ATOM 698 C CA . ALA A 1 87 ? 1.626 6.018 0.575 1.00 97.25 87 ALA A CA 1
ATOM 699 C C . ALA A 1 87 ? 0.202 6.579 0.455 1.00 97.25 87 ALA A C 1
ATOM 701 O O . ALA A 1 87 ? -0.635 6.323 1.317 1.00 97.25 87 ALA A O 1
ATOM 702 N N . GLY A 1 88 ? -0.080 7.284 -0.646 1.00 96.69 88 GLY A N 1
ATOM 703 C CA . GLY A 1 88 ? -1.415 7.794 -0.948 1.00 96.69 88 GLY A CA 1
ATOM 704 C C . GLY A 1 88 ? -2.416 6.668 -1.195 1.00 96.69 88 GLY A C 1
ATOM 705 O O . GLY A 1 88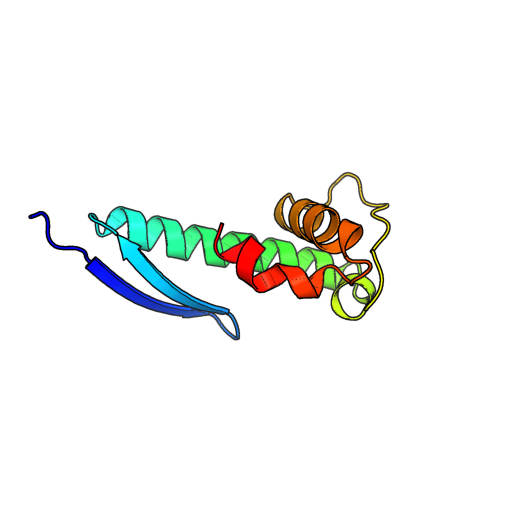 ? -3.506 6.697 -0.639 1.00 96.69 88 GLY A O 1
ATOM 706 N N . ALA A 1 89 ? -2.020 5.637 -1.944 1.00 97.38 89 ALA A N 1
ATOM 707 C CA . ALA A 1 89 ? -2.877 4.489 -2.239 1.00 97.38 89 ALA A CA 1
ATOM 708 C C . ALA A 1 89 ? -3.234 3.652 -0.995 1.00 97.38 89 ALA A C 1
ATOM 710 O O . ALA A 1 89 ? -4.297 3.047 -0.952 1.00 97.38 89 ALA A O 1
ATOM 711 N N . ILE A 1 90 ? -2.361 3.602 0.019 1.00 97.06 90 ILE A N 1
ATOM 712 C CA . ILE A 1 90 ? -2.663 2.953 1.307 1.00 97.06 90 ILE A CA 1
ATOM 713 C C . ILE A 1 90 ? -3.545 3.839 2.202 1.00 97.06 90 ILE A C 1
ATOM 715 O O . ILE A 1 90 ? -4.287 3.311 3.030 1.00 97.06 90 ILE A O 1
ATOM 719 N N . ALA A 1 91 ? -3.427 5.164 2.082 1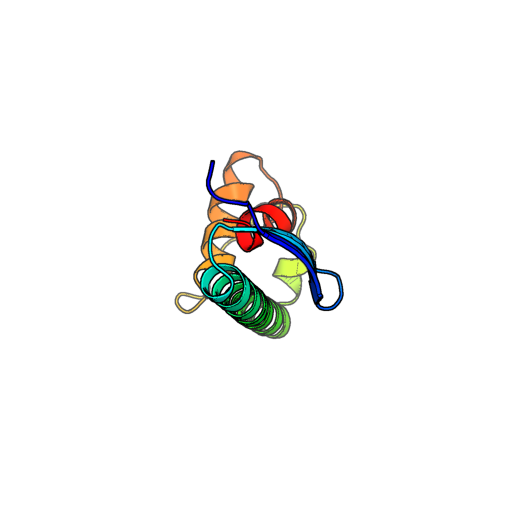.00 95.75 91 ALA A N 1
ATOM 720 C CA . ALA A 1 91 ? -4.156 6.119 2.913 1.00 95.75 91 ALA A CA 1
ATOM 721 C C . ALA A 1 91 ? -5.584 6.417 2.421 1.00 95.75 91 ALA A C 1
ATOM 723 O O . ALA A 1 91 ? -6.425 6.770 3.248 1.00 95.75 91 ALA A O 1
ATOM 724 N N . GLY A 1 92 ? -5.829 6.328 1.108 1.00 86.06 92 GLY A N 1
ATOM 725 C CA . GLY A 1 92 ? -7.140 6.538 0.476 1.00 86.06 92 GLY A CA 1
ATOM 726 C C . GLY A 1 92 ? -8.081 5.351 0.628 1.00 86.06 92 GLY A C 1
ATOM 727 O O . GLY A 1 92 ? -9.280 5.606 0.871 1.00 86.06 92 GLY A O 1
#

pLDDT: mean 96.04, std 5.96, range [53.31, 98.5]